Protein AF-A0A1G8H060-F1 (afdb_monomer)

Organism: NCBI:txid398199

Mean predicted aligned error: 7.85 Å

Radius of gyration: 17.17 Å; Cα contacts (8 Å, |Δi|>4): 131; chains: 1; bounding box: 45×26×54 Å

Structure (mmCIF, N/CA/C/O backbone):
data_AF-A0A1G8H060-F1
#
_entry.id   AF-A0A1G8H060-F1
#
loop_
_atom_site.group_PDB
_atom_site.id
_atom_site.type_symbol
_atom_site.label_atom_id
_atom_site.label_alt_id
_atom_site.label_comp_id
_atom_site.label_asym_id
_atom_site.label_entity_id
_atom_site.label_seq_id
_atom_site.pdbx_PDB_ins_code
_atom_site.Cartn_x
_atom_site.Cartn_y
_atom_site.Cartn_z
_atom_site.occupancy
_atom_site.B_iso_or_equiv
_atom_site.auth_seq_id
_atom_site.auth_comp_id
_atom_site.auth_asym_id
_atom_site.auth_atom_id
_atom_site.pdbx_PDB_model_num
ATOM 1 N N . MET A 1 1 ? -19.174 -5.851 35.101 1.00 57.19 1 MET A N 1
ATOM 2 C CA . MET A 1 1 ? -19.437 -4.789 34.099 1.00 57.19 1 MET A CA 1
ATOM 3 C C . MET A 1 1 ? -18.192 -3.930 33.836 1.00 57.19 1 MET A C 1
ATOM 5 O O . MET A 1 1 ? -17.841 -3.728 32.680 1.00 57.19 1 MET A O 1
ATOM 9 N N . GLU A 1 2 ? -17.466 -3.519 34.881 1.00 58.28 2 GLU A N 1
ATOM 10 C CA . GLU A 1 2 ? -16.215 -2.733 34.819 1.00 58.28 2 GLU A CA 1
ATOM 11 C C . GLU A 1 2 ? -15.056 -3.429 34.073 1.00 58.28 2 GLU A C 1
ATOM 13 O O . GLU A 1 2 ? -14.414 -2.827 33.215 1.00 58.28 2 GLU A O 1
ATOM 18 N N . SER A 1 3 ? -14.890 -4.742 34.272 1.00 68.25 3 SER A N 1
ATOM 19 C CA . SER A 1 3 ? -13.914 -5.572 33.541 1.00 68.25 3 SER A CA 1
ATOM 20 C C . SER A 1 3 ? -14.105 -5.560 32.011 1.00 68.25 3 SER A C 1
ATOM 22 O O . SER A 1 3 ? -13.121 -5.554 31.273 1.00 68.25 3 SER A O 1
ATOM 24 N N . SER A 1 4 ? -15.349 -5.497 31.514 1.00 69.38 4 SER A N 1
ATOM 25 C CA . SER A 1 4 ? -15.615 -5.494 30.063 1.00 69.38 4 SER A CA 1
ATOM 26 C C . SER A 1 4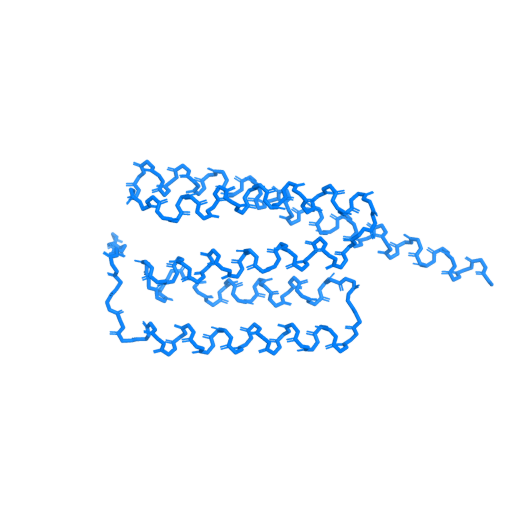 ? -15.232 -4.170 29.395 1.00 69.38 4 SER A C 1
ATOM 28 O O . SER A 1 4 ? -14.639 -4.181 28.321 1.00 69.38 4 SER A O 1
ATOM 30 N N . LYS A 1 5 ? -15.479 -3.039 30.074 1.00 68.75 5 LYS A N 1
ATOM 31 C CA . LYS A 1 5 ? -15.109 -1.701 29.592 1.00 68.75 5 LYS A CA 1
ATOM 32 C C . LYS A 1 5 ? -13.595 -1.508 29.582 1.00 68.75 5 LYS A C 1
ATOM 34 O O . LYS A 1 5 ? -13.056 -0.959 28.629 1.00 68.75 5 LYS A O 1
ATOM 39 N N . LEU A 1 6 ? -12.902 -2.003 30.610 1.00 69.88 6 LEU A N 1
ATOM 40 C CA . LEU A 1 6 ? -11.437 -1.990 30.662 1.00 69.88 6 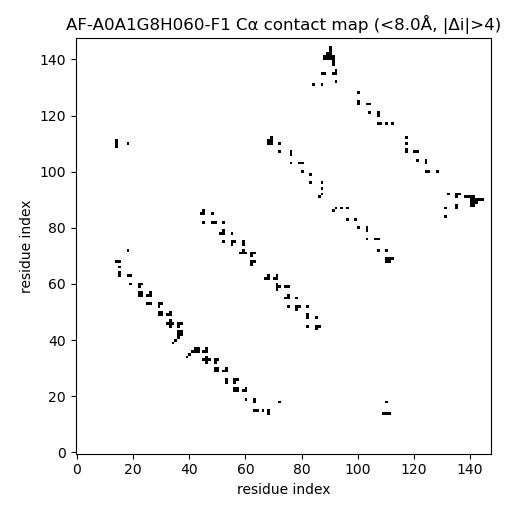LEU A CA 1
ATOM 41 C C . LEU A 1 6 ? -10.823 -2.807 29.519 1.00 69.88 6 LEU A C 1
ATOM 43 O O . LEU A 1 6 ? -9.886 -2.343 28.871 1.00 69.88 6 LEU A O 1
ATOM 47 N N . LYS A 1 7 ? -11.385 -3.986 29.226 1.00 69.19 7 LYS A N 1
ATOM 48 C CA . LYS A 1 7 ? -10.933 -4.839 28.119 1.00 69.19 7 LYS A CA 1
ATOM 49 C C . LYS A 1 7 ? -11.135 -4.166 26.757 1.00 69.19 7 LYS A C 1
ATOM 51 O O . LYS A 1 7 ? -10.222 -4.171 25.939 1.00 69.19 7 LYS A O 1
ATOM 56 N N . GLU A 1 8 ? -12.287 -3.533 26.539 1.00 69.56 8 GLU A N 1
ATOM 57 C CA . GLU A 1 8 ? -12.593 -2.820 25.292 1.00 69.56 8 GLU A CA 1
ATOM 58 C C . GLU A 1 8 ? -11.662 -1.616 25.056 1.00 69.56 8 GLU A C 1
ATOM 60 O O . GLU A 1 8 ? -11.128 -1.444 23.959 1.00 69.56 8 GLU A O 1
ATOM 65 N N . THR A 1 9 ? -11.409 -0.807 26.089 1.00 69.94 9 THR A N 1
ATOM 66 C CA . THR A 1 9 ? -10.483 0.337 26.014 1.00 69.94 9 THR A CA 1
ATOM 67 C C . THR A 1 9 ? -9.050 -0.110 25.726 1.00 69.94 9 THR A C 1
ATOM 69 O O . THR A 1 9 ? -8.362 0.498 24.903 1.00 69.94 9 THR A O 1
ATOM 72 N N . TYR A 1 10 ? -8.608 -1.201 26.358 1.00 71.00 10 TYR A N 1
ATOM 73 C CA . TYR A 1 10 ? -7.269 -1.752 26.154 1.00 71.00 10 TYR A CA 1
ATOM 74 C C . TYR A 1 10 ? -7.079 -2.288 24.729 1.00 71.00 10 TYR A C 1
ATOM 76 O O . TYR A 1 10 ? -6.053 -2.034 24.095 1.00 71.00 10 TYR A O 1
ATOM 84 N N . GLU A 1 11 ? -8.084 -2.978 24.181 1.00 69.69 11 GLU A N 1
ATOM 85 C CA . GLU A 1 11 ? -8.039 -3.439 22.793 1.00 69.69 11 GLU A CA 1
ATOM 86 C C . GLU A 1 11 ? -7.998 -2.269 21.804 1.00 69.69 11 GLU A C 1
ATOM 88 O O . GLU A 1 11 ? -7.148 -2.267 20.911 1.00 69.69 11 GLU A O 1
ATOM 93 N N . LYS A 1 12 ? -8.823 -1.229 21.995 1.00 69.25 12 LYS A N 1
ATOM 94 C CA . LYS A 1 12 ? -8.800 -0.021 21.146 1.00 69.25 12 LYS A CA 1
ATOM 95 C C . LYS A 1 12 ? -7.428 0.659 21.141 1.00 69.25 12 LYS A C 1
ATOM 97 O O . LYS A 1 12 ? -6.901 0.956 20.068 1.00 69.25 12 LYS A O 1
ATOM 102 N N . GLN A 1 13 ? -6.810 0.838 22.310 1.00 70.25 13 GLN A N 1
ATOM 103 C CA . GLN A 1 13 ? -5.462 1.410 22.414 1.00 70.25 13 GLN A CA 1
ATOM 104 C C . GLN A 1 13 ? -4.401 0.554 21.717 1.00 70.25 13 GLN A C 1
ATOM 106 O O . GLN A 1 13 ? -3.526 1.089 21.029 1.00 70.25 13 GLN A O 1
ATOM 111 N N . LYS A 1 14 ? -4.483 -0.773 2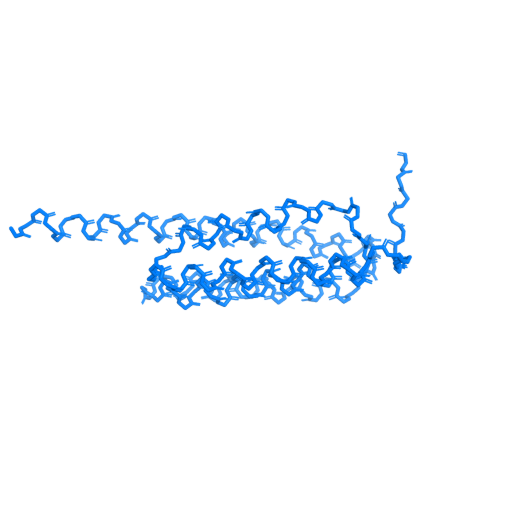1.854 1.00 73.88 14 LYS A N 1
ATOM 112 C CA . LYS A 1 14 ? -3.549 -1.697 21.205 1.00 73.88 14 LYS A CA 1
ATOM 113 C C . LYS A 1 14 ? -3.639 -1.603 19.681 1.00 73.88 14 LYS A C 1
ATOM 115 O O . LYS A 1 14 ? -2.606 -1.444 19.031 1.00 73.88 14 LYS A O 1
ATOM 120 N N . TYR A 1 15 ? -4.850 -1.624 19.119 1.00 70.06 15 TYR A N 1
ATOM 121 C CA . TYR A 1 15 ? -5.060 -1.469 17.675 1.00 70.06 15 TYR A CA 1
ATOM 122 C C . TYR A 1 15 ? -4.579 -0.110 17.168 1.00 70.06 15 TYR A C 1
ATOM 124 O O . TYR A 1 15 ? -3.898 -0.035 16.145 1.00 70.06 15 TYR A O 1
ATOM 132 N N . GLN A 1 16 ? -4.878 0.963 17.902 1.00 72.44 16 GLN A N 1
ATOM 133 C CA . GLN A 1 16 ? -4.436 2.307 17.547 1.00 72.44 16 GLN A CA 1
ATOM 134 C C . GLN A 1 16 ? -2.910 2.408 17.476 1.00 72.44 16 GLN A C 1
ATOM 136 O O . GLN A 1 16 ? -2.370 2.941 16.505 1.00 72.44 16 GLN A O 1
ATOM 141 N N . SER A 1 17 ? -2.217 1.897 18.496 1.00 74.19 17 SER A N 1
ATOM 142 C CA . SER A 1 17 ? -0.759 1.969 18.589 1.00 74.19 17 SER A CA 1
ATOM 143 C C . SER A 1 17 ? -0.086 1.126 17.503 1.00 74.19 17 SER A C 1
ATOM 145 O O . SER A 1 17 ? 0.761 1.629 16.767 1.00 74.19 17 SER A O 1
ATOM 147 N N . GLN A 1 18 ? 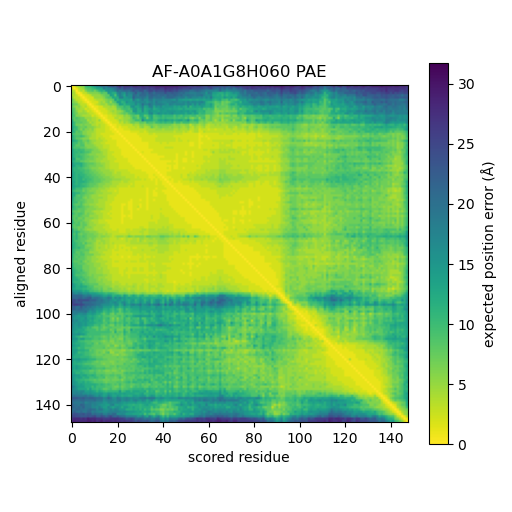-0.535 -0.120 17.312 1.00 78.50 18 GLN A N 1
ATOM 148 C CA . GLN A 1 18 ? 0.031 -1.023 16.307 1.00 78.50 18 GLN A CA 1
ATOM 149 C C . GLN A 1 18 ? -0.196 -0.530 14.872 1.00 78.50 18 GLN A C 1
ATOM 151 O O . GLN A 1 18 ? 0.743 -0.512 14.081 1.00 78.50 18 GLN A O 1
ATOM 156 N N . ALA A 1 19 ? -1.404 -0.067 14.535 1.00 79.69 19 ALA A N 1
ATOM 157 C CA . ALA A 1 19 ? -1.686 0.444 13.194 1.00 79.69 19 ALA A CA 1
ATOM 158 C C . ALA A 1 19 ? -0.901 1.731 12.890 1.00 79.69 19 ALA A C 1
ATOM 160 O O . ALA A 1 19 ? -0.344 1.874 11.804 1.00 79.69 19 ALA A O 1
ATOM 161 N N . ASN A 1 20 ? -0.778 2.644 13.863 1.00 83.25 20 ASN A N 1
ATOM 162 C CA . ASN A 1 20 ? 0.013 3.863 13.679 1.00 83.25 20 ASN A CA 1
ATOM 163 C C . ASN A 1 20 ? 1.500 3.572 13.462 1.00 83.25 20 ASN A C 1
ATOM 165 O O . ASN A 1 20 ? 2.119 4.272 12.666 1.00 83.25 20 ASN A O 1
ATOM 169 N N . LEU A 1 21 ? 2.067 2.556 14.124 1.00 84.69 21 LEU A N 1
ATOM 170 C CA . LEU A 1 21 ? 3.450 2.141 13.870 1.00 84.69 21 LEU A CA 1
ATOM 171 C C . LEU A 1 21 ? 3.647 1.740 12.409 1.00 84.69 21 LEU A C 1
ATOM 173 O O . LEU A 1 21 ? 4.616 2.174 11.791 1.00 84.69 21 LEU A O 1
ATOM 177 N N . VAL A 1 22 ? 2.706 0.983 11.836 1.00 84.69 22 VAL A N 1
ATOM 178 C CA . VAL A 1 22 ? 2.778 0.606 10.420 1.00 84.69 22 VAL A CA 1
ATOM 179 C C . VAL A 1 22 ? 2.680 1.839 9.524 1.00 84.69 22 VAL A C 1
ATOM 181 O O . VAL A 1 22 ? 3.526 2.014 8.655 1.00 84.69 22 VAL A O 1
ATOM 184 N N . TYR A 1 23 ? 1.723 2.738 9.770 1.00 88.44 23 TYR A N 1
ATOM 185 C CA . TYR A 1 23 ? 1.556 3.945 8.953 1.00 88.44 23 TYR A CA 1
ATOM 186 C C . TYR A 1 23 ? 2.781 4.866 9.004 1.00 88.44 23 TYR A C 1
ATOM 188 O O . TYR A 1 23 ? 3.208 5.388 7.978 1.00 88.44 23 TYR A O 1
ATOM 196 N N . VAL A 1 24 ? 3.372 5.055 10.187 1.00 88.00 24 VAL A N 1
ATOM 197 C CA . VAL A 1 24 ? 4.591 5.858 10.358 1.00 88.00 24 VAL A CA 1
ATOM 198 C C . VAL A 1 24 ? 5.782 5.187 9.676 1.00 88.00 24 VAL A C 1
ATOM 200 O O . VAL A 1 24 ? 6.527 5.860 8.967 1.00 88.00 24 VAL A O 1
ATOM 203 N N . ASN A 1 25 ? 5.939 3.870 9.825 1.00 84.44 25 ASN A N 1
ATOM 204 C CA . ASN A 1 25 ? 7.003 3.129 9.153 1.00 84.44 25 ASN A CA 1
ATOM 205 C C . ASN A 1 25 ? 6.879 3.228 7.624 1.00 84.44 25 ASN A C 1
ATOM 207 O O . ASN A 1 25 ? 7.869 3.459 6.933 1.00 84.44 25 ASN A O 1
ATOM 211 N N . THR A 1 26 ? 5.656 3.150 7.092 1.00 87.88 26 THR A N 1
ATOM 212 C CA . THR A 1 26 ? 5.384 3.372 5.666 1.00 87.88 26 THR A CA 1
ATOM 213 C C . THR A 1 26 ? 5.728 4.788 5.225 1.00 87.88 26 THR A C 1
ATOM 215 O O . THR A 1 26 ? 6.217 4.953 4.113 1.00 87.88 26 THR A O 1
ATOM 218 N N . ILE A 1 27 ? 5.552 5.804 6.078 1.00 89.94 27 ILE A N 1
ATOM 219 C CA . ILE A 1 27 ? 5.983 7.168 5.747 1.00 89.94 27 ILE A CA 1
ATOM 220 C C . ILE A 1 27 ? 7.506 7.250 5.610 1.00 89.94 27 ILE A C 1
ATOM 222 O O . ILE A 1 27 ? 8.011 7.790 4.628 1.00 89.94 27 ILE A O 1
ATOM 226 N N . ILE A 1 28 ? 8.237 6.694 6.577 1.00 89.00 28 ILE A N 1
ATOM 227 C CA . ILE A 1 28 ? 9.704 6.744 6.605 1.00 89.00 28 ILE A CA 1
ATOM 228 C C . ILE A 1 28 ? 10.288 5.972 5.417 1.00 89.00 28 ILE A C 1
ATOM 230 O O . ILE A 1 28 ? 11.048 6.528 4.626 1.00 89.00 28 ILE A O 1
ATOM 234 N N . ILE A 1 29 ? 9.896 4.706 5.259 1.00 87.50 29 ILE A N 1
ATOM 235 C CA . ILE A 1 29 ? 10.389 3.848 4.176 1.00 87.50 29 ILE A CA 1
ATOM 236 C C . ILE A 1 29 ? 9.914 4.378 2.822 1.00 87.50 29 ILE A C 1
ATOM 238 O O . ILE A 1 29 ? 10.699 4.454 1.881 1.00 87.50 29 ILE A O 1
ATOM 242 N N . GLY A 1 30 ? 8.651 4.792 2.719 1.00 87.06 30 GLY A N 1
ATOM 243 C CA . GLY A 1 30 ? 8.085 5.330 1.488 1.00 87.06 30 GLY A CA 1
ATOM 244 C C . GLY A 1 30 ? 8.813 6.586 1.012 1.00 87.06 30 GLY A C 1
ATOM 245 O O . GLY A 1 30 ? 9.051 6.714 -0.180 1.00 87.06 30 GLY A O 1
ATOM 246 N N . ALA A 1 31 ? 9.243 7.478 1.910 1.00 90.56 31 ALA A N 1
ATOM 247 C CA . ALA A 1 31 ? 10.021 8.660 1.533 1.00 90.56 31 ALA A CA 1
ATOM 248 C C . ALA A 1 31 ? 11.387 8.284 0.933 1.00 90.56 31 ALA A C 1
ATOM 250 O O . ALA A 1 31 ? 11.791 8.848 -0.085 1.00 90.56 31 ALA A O 1
ATOM 251 N N . ILE A 1 32 ? 12.063 7.287 1.515 1.00 90.00 32 ILE A N 1
ATOM 252 C CA . ILE A 1 32 ? 13.317 6.737 0.975 1.00 90.00 32 ILE A CA 1
ATOM 253 C C . ILE A 1 32 ? 13.068 6.117 -0.407 1.00 90.00 32 ILE A C 1
ATOM 255 O O . ILE A 1 32 ? 13.807 6.379 -1.354 1.00 90.00 32 ILE A O 1
ATOM 259 N N . LEU A 1 33 ? 11.994 5.339 -0.551 1.00 88.06 33 LEU A N 1
ATOM 260 C CA . LEU A 1 33 ? 11.626 4.713 -1.819 1.00 88.06 33 LEU A CA 1
ATOM 261 C C . LEU A 1 33 ? 11.249 5.735 -2.895 1.00 88.06 33 LEU A C 1
ATOM 263 O O . LEU A 1 33 ? 11.649 5.563 -4.040 1.00 88.06 33 LEU A O 1
ATOM 267 N N . VAL A 1 34 ? 10.544 6.820 -2.556 1.00 91.69 34 VAL A N 1
ATOM 268 C CA . VAL A 1 34 ? 10.269 7.920 -3.498 1.00 91.69 34 VAL A CA 1
ATOM 269 C C . VAL A 1 34 ? 11.577 8.488 -4.032 1.00 91.69 34 VAL A C 1
ATOM 271 O O . VAL A 1 34 ? 11.702 8.660 -5.242 1.00 91.69 34 VAL A O 1
ATOM 274 N N . PHE A 1 35 ? 12.562 8.730 -3.162 1.00 91.50 35 PHE A N 1
ATOM 275 C CA . PHE A 1 35 ? 13.868 9.215 -3.597 1.00 91.50 35 PHE A CA 1
ATOM 276 C C . PHE A 1 35 ? 14.533 8.236 -4.576 1.00 91.50 35 PHE A C 1
ATOM 278 O O . PHE A 1 35 ? 14.958 8.639 -5.658 1.00 91.50 35 PHE A O 1
ATOM 285 N N . ILE A 1 36 ? 14.556 6.942 -4.245 1.00 87.81 36 ILE A N 1
ATOM 286 C CA . ILE A 1 36 ? 15.146 5.908 -5.107 1.00 87.81 36 ILE A CA 1
ATOM 287 C C . ILE A 1 36 ? 14.418 5.830 -6.456 1.00 87.81 36 ILE A C 1
ATOM 289 O O . ILE A 1 36 ? 15.055 5.906 -7.507 1.00 87.81 36 ILE A O 1
ATOM 293 N N . TYR A 1 37 ? 13.089 5.726 -6.456 1.00 89.38 37 TYR A N 1
ATOM 294 C CA . TYR A 1 37 ? 12.310 5.578 -7.685 1.00 89.38 37 TYR A CA 1
ATOM 295 C C . TYR A 1 37 ? 12.370 6.819 -8.573 1.00 89.38 37 TYR A C 1
ATOM 297 O O . TYR A 1 37 ? 12.433 6.691 -9.793 1.00 89.38 37 TYR A O 1
ATOM 305 N N . PHE A 1 38 ? 12.383 8.013 -7.980 1.00 92.31 38 PHE A N 1
ATOM 306 C CA . PHE A 1 38 ? 12.388 9.261 -8.733 1.00 92.31 38 PHE A CA 1
ATOM 307 C C . PHE A 1 38 ? 13.778 9.615 -9.275 1.00 92.31 38 PHE A C 1
ATOM 309 O O . PHE A 1 38 ? 13.903 9.968 -10.447 1.00 92.31 38 PHE A O 1
ATOM 316 N N . PHE A 1 39 ? 14.823 9.522 -8.444 1.00 90.88 39 PHE A N 1
ATOM 317 C CA . PHE A 1 39 ? 16.160 10.014 -8.798 1.00 90.88 39 PHE A CA 1
ATOM 318 C C . PHE A 1 39 ? 17.097 8.935 -9.343 1.00 90.88 39 PHE A C 1
ATOM 320 O O . PHE A 1 39 ? 17.905 9.240 -10.218 1.00 90.88 39 PHE A O 1
ATOM 327 N N . ILE A 1 40 ? 17.000 7.694 -8.856 1.00 88.25 40 ILE A N 1
ATOM 328 C CA . ILE A 1 40 ? 17.911 6.610 -9.255 1.00 88.25 40 ILE A CA 1
ATOM 329 C C . ILE A 1 40 ? 17.305 5.813 -10.412 1.00 88.25 40 ILE A C 1
ATOM 331 O O . ILE A 1 40 ? 17.901 5.731 -11.482 1.00 88.25 40 ILE A O 1
ATOM 335 N N . LEU A 1 41 ? 16.103 5.265 -10.216 1.00 85.25 41 LEU A N 1
ATOM 336 C CA . LEU A 1 41 ? 15.473 4.355 -11.183 1.00 85.25 41 LEU A CA 1
ATOM 337 C C . LEU A 1 41 ? 14.667 5.073 -12.275 1.00 85.25 41 LEU A C 1
ATOM 339 O O . LEU A 1 41 ? 14.317 4.460 -13.278 1.00 85.25 41 LEU A O 1
ATOM 343 N N . LYS A 1 4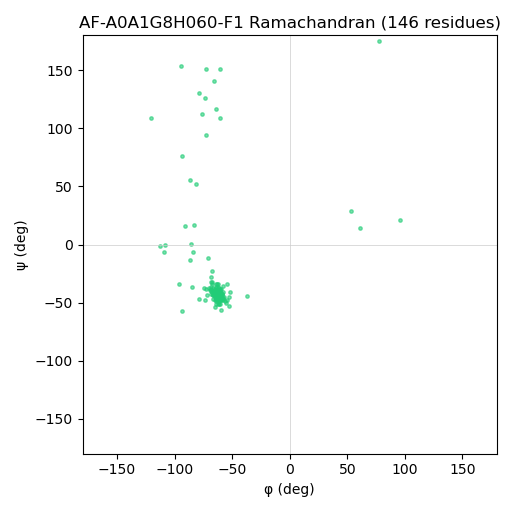2 ? 14.386 6.373 -12.099 1.00 88.38 42 LYS A N 1
ATOM 344 C CA . LYS A 1 42 ? 13.601 7.212 -13.028 1.00 88.38 42 LYS A CA 1
ATOM 345 C C . LYS A 1 42 ? 12.221 6.625 -13.374 1.00 88.38 42 LYS A C 1
ATOM 347 O O . LYS A 1 42 ? 11.664 6.899 -14.434 1.00 88.38 42 LYS A O 1
ATOM 352 N N . THR A 1 43 ? 11.638 5.849 -12.461 1.00 87.00 43 THR A N 1
ATOM 353 C CA . THR A 1 43 ? 10.313 5.232 -12.612 1.00 87.00 43 THR A CA 1
ATOM 354 C C . THR A 1 43 ? 9.255 6.139 -11.984 1.00 87.00 43 THR A C 1
ATOM 356 O O . THR A 1 43 ? 8.783 5.925 -10.864 1.00 87.00 43 THR A O 1
ATOM 359 N N . TYR A 1 44 ? 8.911 7.216 -12.695 1.00 90.31 44 TYR A N 1
ATOM 360 C CA . TYR A 1 44 ? 8.063 8.290 -12.165 1.00 90.31 44 TYR A CA 1
ATOM 361 C C . TYR A 1 44 ? 6.652 7.824 -11.778 1.00 90.31 44 TYR A C 1
ATOM 363 O O . TYR A 1 44 ? 6.111 8.308 -10.784 1.00 90.31 44 TYR A O 1
ATOM 371 N N . SER A 1 45 ? 6.082 6.853 -12.502 1.00 88.94 45 SER A N 1
ATOM 372 C CA . SER A 1 45 ? 4.791 6.220 -12.184 1.00 88.94 45 SER A CA 1
ATOM 373 C C . SER A 1 45 ? 4.777 5.670 -10.751 1.00 88.94 45 SER A C 1
ATOM 375 O O . SER A 1 45 ? 3.882 5.968 -9.956 1.00 88.94 45 SER A O 1
ATOM 377 N N . ILE A 1 46 ? 5.829 4.940 -10.381 1.00 89.50 46 ILE A N 1
ATOM 378 C CA . ILE A 1 46 ? 5.984 4.325 -9.060 1.00 89.50 46 ILE A CA 1
ATOM 379 C C . ILE A 1 46 ? 6.335 5.352 -7.992 1.00 89.50 46 ILE A C 1
ATOM 381 O O . ILE A 1 46 ? 5.836 5.258 -6.867 1.00 89.50 46 ILE A O 1
ATOM 385 N N . ALA A 1 47 ? 7.156 6.349 -8.320 1.00 91.38 47 ALA A N 1
ATOM 386 C CA . ALA A 1 47 ? 7.445 7.439 -7.397 1.00 91.38 47 ALA A CA 1
ATOM 387 C C . ALA A 1 47 ? 6.157 8.185 -7.004 1.00 91.38 47 ALA A C 1
ATOM 389 O O . ALA A 1 47 ? 5.904 8.389 -5.817 1.00 91.38 47 ALA A O 1
ATOM 390 N N . VAL A 1 48 ? 5.292 8.505 -7.974 1.00 93.94 48 VAL A N 1
ATOM 391 C CA . VAL A 1 48 ? 3.986 9.138 -7.724 1.00 93.94 48 VAL A CA 1
ATOM 392 C C . VAL A 1 48 ? 3.080 8.233 -6.888 1.00 93.94 48 VAL A C 1
ATOM 394 O O . VAL A 1 48 ? 2.493 8.700 -5.912 1.00 93.94 48 VAL A O 1
ATOM 397 N N . ALA A 1 49 ? 3.010 6.935 -7.193 1.00 90.94 49 ALA A N 1
ATOM 398 C CA . ALA A 1 49 ? 2.233 5.983 -6.396 1.00 90.94 49 ALA A CA 1
ATOM 399 C C . ALA A 1 49 ? 2.706 5.913 -4.932 1.00 90.94 49 ALA A C 1
ATOM 401 O O . ALA A 1 49 ? 1.889 5.838 -4.011 1.00 90.94 49 ALA A O 1
ATOM 402 N N . ASN A 1 50 ? 4.018 5.996 -4.691 1.00 90.62 50 ASN A N 1
ATOM 403 C CA . ASN A 1 50 ? 4.559 6.065 -3.335 1.00 90.62 50 ASN A CA 1
ATOM 404 C C . ASN A 1 50 ? 4.251 7.412 -2.660 1.00 90.62 50 ASN A C 1
ATOM 406 O O . ASN A 1 50 ? 3.899 7.412 -1.487 1.00 90.62 50 ASN A O 1
ATOM 410 N N . ILE A 1 51 ? 4.278 8.544 -3.372 1.00 94.56 51 ILE A N 1
ATOM 411 C CA . ILE A 1 51 ? 3.842 9.845 -2.822 1.00 94.56 51 ILE A CA 1
ATOM 412 C C . ILE A 1 51 ? 2.371 9.790 -2.385 1.00 94.56 51 ILE A C 1
ATOM 414 O O . ILE A 1 51 ? 2.030 10.238 -1.287 1.00 94.56 51 ILE A O 1
ATOM 418 N N . VAL A 1 52 ? 1.497 9.197 -3.204 1.00 95.25 52 VAL A N 1
ATOM 419 C CA . VAL A 1 52 ? 0.088 8.976 -2.839 1.00 95.25 52 VAL A CA 1
ATOM 420 C C . VAL A 1 52 ? -0.010 8.089 -1.597 1.00 95.25 52 VAL A C 1
ATOM 422 O O . VAL A 1 52 ? -0.757 8.413 -0.673 1.00 95.25 52 VAL A O 1
ATOM 425 N N . LEU A 1 53 ? 0.788 7.020 -1.517 1.00 92.69 53 LEU A N 1
ATOM 426 C CA . LEU A 1 53 ? 0.842 6.155 -0.339 1.00 92.69 53 LEU A CA 1
ATOM 427 C C . LEU A 1 53 ? 1.288 6.909 0.926 1.00 92.69 53 LEU A C 1
ATOM 429 O O . LEU A 1 53 ? 0.716 6.686 1.993 1.00 92.69 53 LEU A O 1
ATOM 433 N N . LEU A 1 54 ? 2.246 7.836 0.830 1.00 93.62 54 LEU A N 1
ATOM 434 C CA . LEU A 1 54 ? 2.651 8.700 1.947 1.00 93.62 54 LEU A CA 1
ATOM 435 C C . LEU A 1 54 ? 1.489 9.579 2.428 1.00 93.62 54 LEU A C 1
ATOM 437 O O . LEU A 1 54 ? 1.199 9.629 3.627 1.00 93.62 54 LEU A O 1
ATOM 441 N N . ALA A 1 55 ? 0.785 10.228 1.497 1.00 95.88 55 ALA A N 1
ATOM 442 C CA . ALA A 1 55 ? -0.375 11.059 1.811 1.00 95.88 55 ALA A CA 1
ATOM 443 C C . ALA A 1 55 ? -1.494 10.237 2.471 1.00 95.88 55 ALA A C 1
ATOM 445 O O . ALA A 1 55 ? -2.041 10.634 3.503 1.00 95.88 55 ALA A O 1
ATOM 446 N N . VAL A 1 56 ? -1.787 9.052 1.932 1.00 95.38 56 VAL A N 1
ATOM 447 C CA . VAL A 1 56 ? -2.768 8.125 2.504 1.00 95.38 56 VAL A CA 1
ATOM 448 C C . VAL A 1 56 ? -2.340 7.631 3.880 1.00 95.38 56 VAL A C 1
ATOM 450 O O . VAL A 1 56 ? -3.180 7.553 4.774 1.00 95.38 56 VAL A O 1
ATOM 453 N N . SER A 1 57 ? -1.060 7.340 4.100 1.00 92.50 57 SER A N 1
ATOM 454 C CA . SER A 1 57 ? -0.545 6.927 5.413 1.00 92.50 57 SER A CA 1
ATOM 455 C C . SER A 1 57 ? -0.780 8.021 6.456 1.00 92.50 57 SER A C 1
ATOM 457 O O . SER A 1 57 ? -1.267 7.753 7.556 1.00 92.50 57 SER A O 1
ATOM 459 N N . TYR A 1 58 ? -0.541 9.281 6.087 1.00 93.81 58 TYR A N 1
ATOM 460 C CA . TYR A 1 58 ? -0.825 10.428 6.945 1.00 93.81 58 TYR A CA 1
ATOM 461 C C . TYR A 1 58 ? -2.326 10.599 7.237 1.00 93.81 58 TYR A C 1
ATOM 463 O O . TYR A 1 58 ? -2.723 10.805 8.390 1.00 93.81 58 TYR A O 1
ATOM 471 N N . ILE A 1 59 ? -3.181 10.464 6.217 1.00 93.94 59 ILE A N 1
ATOM 472 C CA . ILE A 1 59 ? -4.645 10.470 6.381 1.00 93.94 59 ILE A CA 1
ATOM 473 C C . ILE A 1 59 ? -5.080 9.324 7.300 1.00 93.94 59 ILE A C 1
ATOM 475 O O . ILE A 1 59 ? -5.890 9.533 8.202 1.00 93.94 59 ILE A O 1
ATOM 479 N N . SER A 1 60 ? -4.493 8.142 7.133 1.00 92.00 60 SER A N 1
ATOM 480 C CA . SER A 1 60 ? -4.793 6.952 7.926 1.00 92.00 60 SER A CA 1
ATOM 481 C C . SER A 1 60 ? -4.461 7.182 9.394 1.00 92.00 60 SER A C 1
ATOM 483 O O . SER A 1 60 ? -5.309 6.887 10.231 1.00 92.00 60 SER A O 1
ATOM 485 N N . ILE A 1 61 ? -3.331 7.822 9.722 1.00 90.44 61 ILE A N 1
ATOM 486 C CA . ILE A 1 61 ? -3.006 8.252 11.096 1.00 90.44 61 ILE A CA 1
ATOM 487 C C . ILE A 1 61 ? -4.075 9.207 11.644 1.00 90.44 61 ILE A C 1
ATOM 489 O O . ILE A 1 61 ? -4.528 9.043 12.779 1.00 90.44 61 ILE A O 1
ATOM 493 N N . ARG A 1 62 ? -4.509 10.204 10.860 1.00 92.12 62 ARG A N 1
ATOM 494 C CA . ARG A 1 62 ? -5.552 11.151 11.295 1.00 92.12 62 ARG A CA 1
ATOM 495 C C . ARG A 1 62 ? -6.896 10.463 11.547 1.00 92.12 62 ARG A C 1
ATOM 497 O O . ARG A 1 62 ? -7.533 10.761 12.552 1.00 92.12 62 ARG A O 1
ATOM 504 N N . LEU A 1 63 ? -7.313 9.544 10.677 1.00 89.62 63 LEU A N 1
ATOM 505 C CA . LEU A 1 63 ? -8.536 8.751 10.851 1.00 89.62 63 LEU A CA 1
ATOM 506 C C . LEU A 1 63 ? -8.427 7.818 12.063 1.00 89.62 63 LEU A C 1
ATOM 508 O O . LEU A 1 63 ? -9.370 7.700 12.841 1.00 89.62 63 LEU A O 1
ATOM 512 N N . ASN A 1 64 ? -7.250 7.228 12.277 1.00 87.19 64 ASN A N 1
ATOM 513 C CA . ASN A 1 64 ? -6.977 6.345 13.407 1.00 87.19 64 ASN A CA 1
ATOM 514 C C . ASN A 1 64 ? -7.067 7.086 14.752 1.00 87.19 64 ASN A C 1
ATOM 516 O O . ASN A 1 64 ? -7.582 6.552 15.728 1.00 87.19 64 ASN A O 1
ATOM 520 N N . ARG A 1 65 ? -6.618 8.350 14.796 1.00 86.19 65 ARG A N 1
ATOM 521 C CA . ARG A 1 65 ? -6.776 9.243 15.961 1.00 86.19 65 ARG A CA 1
ATOM 522 C C . ARG A 1 65 ? -8.230 9.645 16.229 1.00 86.19 65 ARG A C 1
ATOM 524 O O . ARG A 1 65 ? -8.536 10.014 17.353 1.00 86.19 65 ARG A O 1
ATOM 531 N N . LYS A 1 66 ? -9.106 9.582 15.221 1.00 87.44 66 LYS A N 1
ATOM 532 C CA . LYS A 1 66 ? -10.558 9.812 15.342 1.00 87.44 66 LYS A CA 1
ATOM 533 C C . LYS A 1 66 ? -11.341 8.522 15.623 1.00 87.44 66 LYS A C 1
ATOM 535 O O . LYS A 1 66 ? -12.542 8.484 15.385 1.00 87.44 66 LYS A O 1
ATOM 540 N N . GLU A 1 67 ? -10.657 7.457 16.044 1.00 84.88 67 GLU A N 1
ATO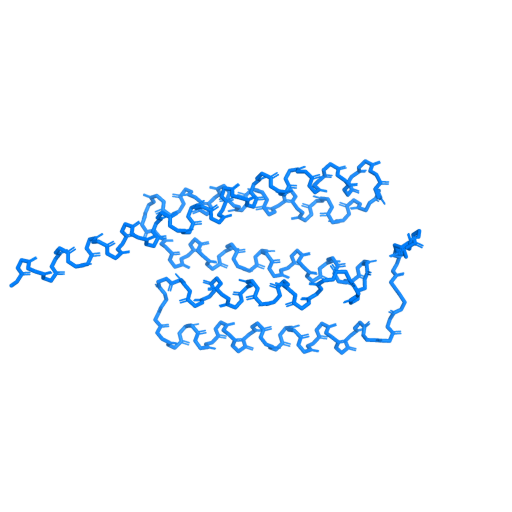M 541 C CA . GLU A 1 67 ? -11.237 6.133 16.316 1.00 84.88 67 GLU A CA 1
ATOM 542 C C . GLU A 1 67 ? -11.896 5.456 15.095 1.00 84.88 67 GLU A C 1
ATOM 544 O O . GLU A 1 67 ? -12.590 4.447 15.214 1.00 84.88 67 GLU A O 1
ATOM 549 N N . GLN A 1 68 ? -11.636 5.952 13.880 1.00 84.44 68 GLN A N 1
ATOM 550 C CA . GLN A 1 68 ? -12.137 5.367 12.634 1.00 84.44 68 GLN A CA 1
ATOM 551 C C . GLN A 1 68 ? -11.191 4.264 12.129 1.00 84.44 68 GLN A C 1
ATOM 553 O O . GLN A 1 68 ? -10.711 4.300 10.995 1.00 84.44 68 GLN A O 1
ATOM 558 N N . TYR A 1 69 ? -10.917 3.274 12.987 1.00 83.94 69 TYR A N 1
ATOM 559 C CA . TYR A 1 69 ? -9.916 2.217 12.776 1.00 83.94 69 TYR A CA 1
ATOM 560 C C . TYR A 1 69 ? -10.133 1.433 11.478 1.00 83.94 69 TYR A C 1
ATOM 562 O O . TYR A 1 69 ? -9.207 1.254 10.692 1.00 83.94 69 TYR A O 1
ATOM 570 N N . ALA A 1 70 ? -11.370 0.985 11.241 1.00 81.00 70 ALA A N 1
ATOM 571 C CA . ALA A 1 70 ? -11.699 0.135 10.102 1.00 81.00 70 ALA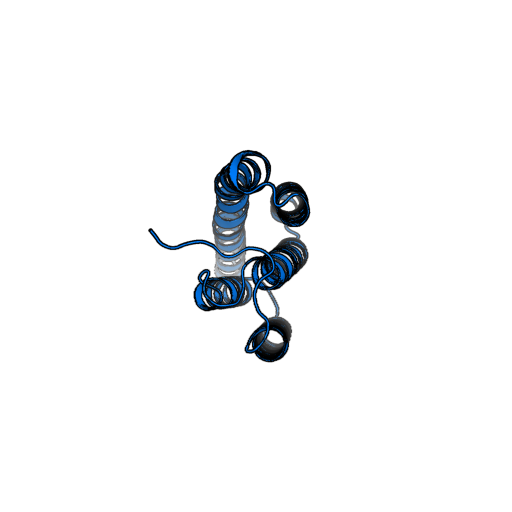 A CA 1
ATOM 572 C C . ALA A 1 70 ? -11.582 0.871 8.759 1.00 81.00 70 ALA A C 1
ATOM 574 O O . ALA A 1 70 ? -11.121 0.287 7.783 1.00 81.00 70 ALA A O 1
ATOM 575 N N . LEU A 1 71 ? -11.978 2.146 8.719 1.00 84.81 71 LEU A N 1
ATOM 576 C CA . LEU A 1 71 ? -11.868 2.985 7.526 1.00 84.81 71 LEU A CA 1
ATOM 577 C C . LEU A 1 71 ? -10.408 3.361 7.253 1.00 84.81 71 LEU A C 1
ATOM 579 O O . LEU A 1 71 ? -9.955 3.271 6.116 1.00 84.81 71 LEU A O 1
ATOM 583 N N . SER A 1 72 ? -9.675 3.734 8.308 1.00 87.62 72 SER A N 1
ATOM 584 C CA . SER A 1 72 ? -8.236 4.008 8.257 1.00 87.62 72 SER A CA 1
ATOM 585 C C . SER A 1 72 ? -7.481 2.838 7.625 1.00 87.62 72 SER A C 1
ATOM 587 O O . SER A 1 72 ? -6.778 3.019 6.631 1.00 87.62 72 SER A O 1
ATOM 589 N N . SER A 1 73 ? -7.697 1.623 8.134 1.00 85.31 73 SER A N 1
ATOM 590 C CA . SER A 1 73 ? -7.021 0.442 7.608 1.00 85.31 73 SER A CA 1
ATOM 591 C C . SER A 1 73 ? -7.476 0.068 6.200 1.00 85.31 73 SER A C 1
ATOM 593 O O . SER A 1 73 ? -6.642 -0.334 5.399 1.00 85.31 73 SER A O 1
ATOM 595 N N . LEU A 1 74 ? -8.758 0.236 5.857 1.00 86.38 74 LEU A N 1
ATOM 596 C CA . LEU A 1 74 ? -9.264 -0.047 4.510 1.00 86.38 74 LEU A CA 1
ATOM 597 C C . LEU A 1 74 ? -8.583 0.818 3.448 1.00 86.38 74 LEU A C 1
ATOM 599 O O . LEU A 1 74 ? -8.085 0.290 2.453 1.00 86.38 74 LEU A O 1
ATOM 603 N N . ILE A 1 75 ? -8.545 2.135 3.663 1.00 89.81 75 ILE A N 1
ATOM 604 C CA . ILE A 1 75 ? -7.938 3.080 2.716 1.00 89.81 75 ILE A CA 1
ATOM 605 C C . ILE A 1 75 ? -6.437 2.797 2.594 1.00 89.81 75 ILE A C 1
ATOM 607 O O . ILE A 1 75 ? -5.904 2.741 1.481 1.00 89.81 75 ILE A O 1
ATOM 611 N N . PHE A 1 76 ? -5.768 2.560 3.724 1.00 89.81 76 PHE A N 1
ATOM 612 C CA . PHE A 1 76 ? -4.352 2.217 3.751 1.00 89.81 76 PHE A CA 1
ATOM 613 C C . PHE A 1 76 ? -4.053 0.929 2.974 1.00 89.81 76 PHE A C 1
ATOM 615 O O . PHE A 1 76 ? -3.278 0.957 2.023 1.00 89.81 76 PHE A O 1
ATOM 622 N N . ILE A 1 77 ? -4.709 -0.182 3.323 1.00 87.38 77 ILE A N 1
ATOM 623 C CA . ILE A 1 77 ? -4.503 -1.504 2.710 1.00 87.38 77 ILE A CA 1
ATOM 624 C C . ILE A 1 77 ? -4.780 -1.458 1.206 1.00 87.38 77 ILE A C 1
ATOM 626 O O . ILE A 1 77 ? -4.003 -2.003 0.427 1.00 87.38 77 ILE A O 1
ATOM 630 N N . THR A 1 78 ? -5.845 -0.769 0.787 1.00 85.94 78 THR A N 1
ATOM 631 C CA . THR A 1 78 ? -6.195 -0.633 -0.636 1.00 85.94 78 THR A CA 1
ATOM 632 C C . THR A 1 78 ? -5.110 0.118 -1.404 1.00 85.94 78 THR A C 1
ATOM 634 O O . THR A 1 78 ? -4.703 -0.310 -2.482 1.00 85.94 78 THR A O 1
ATOM 637 N N . THR A 1 79 ? -4.593 1.206 -0.832 1.00 89.12 79 THR A N 1
ATOM 638 C CA . THR A 1 79 ? -3.536 2.005 -1.467 1.00 89.12 79 THR A CA 1
ATOM 639 C C . THR A 1 79 ? -2.223 1.232 -1.525 1.00 89.12 79 THR A C 1
ATOM 641 O O . THR A 1 79 ? -1.572 1.211 -2.562 1.00 89.12 79 THR A O 1
ATOM 644 N N . VAL A 1 80 ? -1.862 0.536 -0.444 1.00 86.75 80 VAL A N 1
ATOM 645 C CA . VAL A 1 80 ? -0.692 -0.352 -0.397 1.00 86.75 80 VAL A CA 1
ATOM 646 C C . VAL A 1 80 ? -0.805 -1.432 -1.479 1.00 86.75 80 VAL A C 1
ATOM 648 O O . VAL A 1 80 ? 0.134 -1.616 -2.250 1.00 86.75 80 VAL A O 1
ATOM 651 N N . ALA A 1 81 ? -1.960 -2.092 -1.602 1.00 83.50 81 ALA A N 1
ATOM 652 C CA . ALA A 1 81 ? -2.202 -3.108 -2.627 1.00 83.50 81 ALA A CA 1
ATOM 653 C C . ALA A 1 81 ? -2.079 -2.552 -4.055 1.00 83.50 81 ALA A C 1
ATOM 655 O O . ALA A 1 81 ? -1.443 -3.179 -4.901 1.00 83.50 81 ALA A O 1
ATOM 656 N N . PHE A 1 82 ? -2.630 -1.365 -4.315 1.00 85.19 82 PHE A N 1
ATOM 657 C CA . PHE A 1 82 ? -2.509 -0.703 -5.613 1.00 85.19 82 PHE A CA 1
ATOM 658 C C . PHE A 1 82 ? -1.058 -0.323 -5.942 1.00 85.19 82 PHE A C 1
ATOM 660 O O . PHE A 1 82 ? -0.575 -0.601 -7.039 1.00 85.19 82 PHE A O 1
ATOM 667 N N . THR A 1 83 ? -0.325 0.250 -4.985 1.00 86.38 83 THR A N 1
ATOM 668 C CA . THR A 1 83 ? 1.087 0.604 -5.175 1.00 86.38 83 THR A CA 1
ATOM 669 C C . THR A 1 83 ? 1.945 -0.631 -5.458 1.00 86.38 83 THR A C 1
ATOM 671 O O . THR A 1 83 ? 2.832 -0.564 -6.307 1.00 86.38 83 THR A O 1
ATOM 674 N N . ALA A 1 84 ? 1.667 -1.7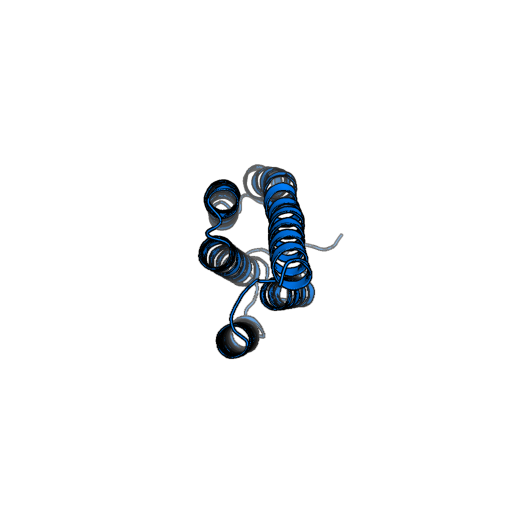73 -4.821 1.00 80.81 84 ALA A N 1
ATOM 675 C CA . ALA A 1 84 ? 2.340 -3.021 -5.178 1.00 80.81 84 ALA A CA 1
ATOM 676 C C . ALA A 1 84 ? 1.982 -3.526 -6.563 1.00 80.81 84 ALA A C 1
ATOM 678 O O . ALA A 1 84 ? 2.879 -3.956 -7.278 1.00 80.81 84 ALA A O 1
ATOM 679 N N . PHE A 1 85 ? 0.707 -3.476 -6.947 1.00 82.38 85 PHE A N 1
ATOM 680 C CA . PHE A 1 85 ? 0.296 -3.856 -8.295 1.00 82.38 85 PHE A CA 1
ATOM 681 C C . PHE A 1 85 ? 1.112 -3.104 -9.358 1.00 82.38 85 PHE A C 1
ATOM 683 O O . PHE A 1 85 ? 1.649 -3.726 -10.272 1.00 82.38 85 PHE A O 1
ATOM 690 N N . LEU A 1 86 ? 1.304 -1.792 -9.182 1.00 83.94 86 LEU A N 1
ATOM 691 C CA . LEU A 1 86 ? 2.147 -0.987 -10.072 1.00 83.94 86 LEU A CA 1
ATOM 692 C C . LEU A 1 86 ? 3.625 -1.401 -10.040 1.00 83.94 86 LEU A C 1
ATOM 694 O O . LEU A 1 86 ? 4.257 -1.490 -11.088 1.00 83.94 86 LEU A O 1
ATOM 698 N N . GLN A 1 87 ? 4.178 -1.689 -8.859 1.00 80.88 87 GLN A N 1
ATOM 699 C CA . GLN A 1 87 ? 5.563 -2.164 -8.733 1.00 80.88 87 GLN A CA 1
ATOM 700 C C . GLN A 1 87 ? 5.789 -3.507 -9.429 1.00 80.88 87 GLN A C 1
ATOM 702 O O . GLN A 1 87 ? 6.820 -3.703 -10.064 1.00 80.88 87 GLN A O 1
ATOM 707 N N . ILE A 1 88 ? 4.818 -4.415 -9.345 1.00 78.62 88 ILE A N 1
ATOM 708 C CA . ILE A 1 88 ? 4.867 -5.716 -10.019 1.00 78.62 88 ILE A CA 1
ATOM 709 C C . ILE A 1 88 ? 4.819 -5.535 -11.530 1.00 78.62 88 ILE A C 1
ATOM 711 O O . ILE A 1 88 ? 5.572 -6.191 -12.239 1.00 78.62 88 ILE A O 1
ATOM 715 N N . HIS A 1 89 ? 3.950 -4.648 -12.007 1.00 81.12 89 HIS A N 1
ATOM 716 C CA . HIS A 1 89 ? 3.834 -4.361 -13.428 1.00 81.12 89 HIS A CA 1
ATOM 717 C C . HIS A 1 89 ? 5.143 -3.800 -14.012 1.00 81.12 89 HIS A C 1
ATOM 719 O O . HIS A 1 89 ? 5.545 -4.208 -15.093 1.00 81.12 89 HIS A O 1
ATOM 725 N N . GLU A 1 90 ? 5.829 -2.892 -13.310 1.00 82.00 90 GLU A N 1
ATOM 726 C CA . GLU A 1 90 ? 7.044 -2.230 -13.828 1.00 82.00 90 GLU A CA 1
ATOM 727 C C . GLU A 1 90 ? 8.336 -3.031 -13.610 1.00 82.00 90 GLU A C 1
ATOM 729 O O . GLU A 1 90 ? 9.223 -3.013 -14.462 1.00 82.00 90 GLU A O 1
ATOM 734 N N . PHE A 1 91 ? 8.468 -3.733 -12.478 1.00 79.06 91 PHE A N 1
ATOM 735 C CA . PHE A 1 91 ? 9.705 -4.439 -12.110 1.00 79.06 91 PHE A CA 1
ATOM 736 C C . PHE A 1 91 ? 9.599 -5.970 -12.186 1.00 79.06 91 PHE A C 1
ATOM 738 O O . PHE A 1 91 ? 10.589 -6.679 -12.000 1.00 79.06 91 PHE A O 1
ATOM 745 N N . GLY A 1 92 ? 8.405 -6.506 -12.439 1.00 74.06 92 GLY A N 1
ATOM 746 C CA . GLY A 1 92 ? 8.154 -7.941 -12.530 1.00 74.06 92 GLY A CA 1
ATOM 747 C C . GLY A 1 92 ? 8.073 -8.655 -11.176 1.00 74.06 92 GLY A C 1
ATOM 748 O O . GLY A 1 92 ? 8.309 -8.100 -10.102 1.00 74.06 92 GLY A O 1
ATOM 749 N N . LEU A 1 93 ? 7.745 -9.950 -11.224 1.00 67.00 93 LEU A N 1
ATOM 750 C CA . LEU A 1 93 ? 7.420 -10.771 -10.045 1.00 67.00 93 LEU A CA 1
ATOM 751 C C . LEU A 1 93 ? 8.613 -11.100 -9.123 1.00 67.00 93 LEU A C 1
ATOM 753 O O . LEU A 1 93 ? 8.411 -11.614 -8.021 1.00 67.00 93 LEU A O 1
ATOM 757 N N . ARG A 1 94 ? 9.856 -10.835 -9.549 1.00 64.44 94 ARG A N 1
ATOM 758 C CA . ARG A 1 94 ? 11.081 -11.238 -8.825 1.00 64.44 94 ARG A CA 1
ATOM 759 C C . ARG A 1 94 ? 11.515 -10.269 -7.717 1.00 64.44 94 ARG A C 1
ATOM 761 O O . ARG A 1 94 ? 12.401 -10.600 -6.938 1.00 64.44 94 ARG A O 1
ATOM 768 N N . THR A 1 95 ? 10.861 -9.119 -7.573 1.00 60.66 95 THR A N 1
ATOM 769 C CA . THR A 1 95 ? 11.239 -8.038 -6.638 1.00 60.66 95 THR A CA 1
ATOM 770 C C . THR A 1 95 ? 10.752 -8.204 -5.193 1.00 60.66 95 THR A C 1
ATOM 772 O O . THR A 1 95 ? 10.763 -7.253 -4.418 1.00 60.66 95 THR A O 1
ATOM 775 N N . GLY A 1 96 ? 10.338 -9.410 -4.789 1.00 60.00 96 GLY A N 1
ATOM 776 C CA . GLY A 1 96 ? 9.817 -9.663 -3.436 1.00 60.00 96 GLY A CA 1
ATOM 777 C C . GLY A 1 96 ? 8.288 -9.621 -3.320 1.00 60.00 96 GLY A C 1
ATOM 778 O O . GLY A 1 96 ? 7.754 -9.497 -2.219 1.00 60.00 96 GLY A O 1
ATOM 779 N N . PHE A 1 97 ? 7.584 -9.797 -4.443 1.00 61.62 97 PHE A N 1
ATOM 780 C CA . PHE A 1 97 ? 6.124 -9.934 -4.586 1.00 61.62 97 PHE A CA 1
ATOM 781 C C . PHE A 1 97 ? 5.428 -10.720 -3.458 1.00 61.62 97 PHE A C 1
ATOM 783 O O . PHE A 1 97 ? 4.401 -10.299 -2.923 1.00 61.62 97 PHE A O 1
ATOM 790 N N . GLN A 1 98 ? 6.015 -11.848 -3.056 1.00 58.34 98 GLN A N 1
ATOM 791 C CA . GLN A 1 98 ? 5.469 -12.747 -2.035 1.00 58.34 98 GLN A CA 1
ATOM 792 C C . GLN A 1 98 ? 5.414 -12.080 -0.653 1.00 58.34 98 GLN A C 1
ATOM 794 O O . GLN A 1 98 ? 4.424 -12.204 0.068 1.00 58.34 98 GLN A O 1
ATOM 799 N N . TYR A 1 99 ? 6.448 -11.309 -0.308 1.00 60.25 99 TYR A N 1
ATOM 800 C CA . TYR A 1 99 ? 6.535 -10.613 0.973 1.00 60.25 99 TYR A CA 1
ATOM 801 C C . TYR A 1 99 ? 5.503 -9.489 1.075 1.00 60.25 99 TYR A C 1
ATOM 803 O O . TYR A 1 99 ? 5.035 -9.184 2.169 1.00 60.25 99 TYR A O 1
ATOM 811 N N . PHE A 1 100 ? 5.094 -8.897 -0.047 1.00 67.50 100 PHE A N 1
ATOM 812 C CA . PHE A 1 100 ? 4.136 -7.796 -0.047 1.00 67.50 100 PHE A CA 1
ATOM 813 C C . PHE A 1 100 ? 2.705 -8.258 0.258 1.00 67.50 100 PHE A C 1
ATOM 815 O O . PHE A 1 100 ? 2.040 -7.705 1.135 1.00 67.50 100 PHE A O 1
ATOM 822 N N . TYR A 1 101 ? 2.243 -9.322 -0.403 1.00 65.88 101 TYR A N 1
ATOM 823 C CA . TYR A 1 101 ? 0.925 -9.902 -0.123 1.00 65.88 101 TYR A CA 1
ATOM 824 C C . TYR A 1 101 ? 0.865 -10.568 1.253 1.00 65.88 101 TYR A C 1
ATOM 826 O O . TYR A 1 101 ? -0.164 -10.490 1.928 1.00 65.88 101 TYR A O 1
ATOM 834 N N . LEU A 1 102 ? 1.982 -11.133 1.723 1.00 64.25 102 LEU A N 1
ATOM 835 C CA . LEU A 1 102 ? 2.099 -11.623 3.093 1.00 64.25 102 LEU A CA 1
ATOM 836 C C . LEU A 1 102 ? 1.932 -10.479 4.112 1.00 64.25 102 LEU A C 1
ATOM 838 O O . LEU A 1 102 ? 1.115 -10.594 5.026 1.00 64.25 102 LEU A O 1
ATOM 842 N N . ASN A 1 103 ? 2.608 -9.341 3.910 1.00 68.56 103 ASN A N 1
ATOM 843 C CA . ASN A 1 103 ? 2.450 -8.150 4.757 1.00 68.56 103 ASN A CA 1
ATOM 844 C C . ASN A 1 103 ? 1.017 -7.585 4.727 1.00 68.56 103 ASN A C 1
ATOM 846 O O . ASN A 1 103 ? 0.470 -7.236 5.774 1.00 68.56 103 ASN A O 1
ATOM 850 N N . LEU A 1 104 ? 0.372 -7.556 3.557 1.00 71.75 104 LEU A N 1
ATOM 851 C CA . LEU A 1 104 ? -1.033 -7.153 3.419 1.00 71.75 104 LEU A CA 1
ATOM 852 C C . LEU A 1 104 ? -1.993 -8.103 4.149 1.00 71.75 104 LEU A C 1
ATOM 854 O O . LEU A 1 104 ? -2.951 -7.649 4.774 1.00 71.75 104 LEU A O 1
ATOM 858 N N . SER A 1 105 ? -1.733 -9.411 4.113 1.00 67.31 105 SER A N 1
ATOM 859 C CA . SER A 1 105 ? -2.554 -10.394 4.829 1.00 67.31 105 SER A CA 1
ATOM 860 C C . SER A 1 105 ? -2.426 -10.252 6.351 1.00 67.31 105 SER A C 1
ATOM 862 O O . SER A 1 105 ? -3.439 -10.262 7.054 1.00 67.31 105 SER A O 1
ATOM 864 N N . GLY A 1 106 ? -1.208 -10.003 6.850 1.00 67.69 106 GLY A N 1
ATOM 865 C CA . GLY A 1 106 ? -0.959 -9.669 8.252 1.00 67.69 106 GLY A CA 1
ATOM 866 C C . GLY A 1 106 ? -1.707 -8.404 8.674 1.00 67.69 106 GLY A C 1
ATOM 867 O O . GLY A 1 106 ? -2.413 -8.408 9.681 1.00 67.69 106 GLY A O 1
ATOM 868 N N . LEU A 1 107 ? -1.643 -7.348 7.859 1.00 72.44 107 LEU A N 1
ATOM 869 C CA . LEU A 1 107 ? -2.388 -6.107 8.080 1.00 72.44 107 LEU A CA 1
ATOM 870 C C . LEU A 1 107 ? -3.892 -6.351 8.220 1.00 72.44 107 LEU A C 1
ATOM 872 O O . LEU A 1 107 ? -4.470 -5.917 9.214 1.00 72.44 107 LEU A O 1
ATOM 876 N N . VAL A 1 108 ? -4.514 -7.088 7.292 1.00 76.19 108 VAL A N 1
ATOM 877 C CA . VAL A 1 108 ? -5.945 -7.443 7.368 1.00 76.19 108 VAL A CA 1
ATOM 878 C C . VAL A 1 108 ? -6.255 -8.213 8.654 1.00 76.19 108 VAL A C 1
ATOM 880 O O . VAL A 1 108 ? -7.238 -7.904 9.331 1.00 76.19 108 VAL A O 1
ATOM 883 N N . MET A 1 109 ? -5.407 -9.165 9.050 1.00 67.44 109 MET A N 1
ATOM 884 C CA . MET A 1 109 ? -5.615 -9.968 10.258 1.00 67.44 109 MET A CA 1
ATOM 885 C C . MET A 1 109 ? -5.607 -9.115 11.537 1.00 67.44 109 MET A C 1
ATOM 887 O O . MET A 1 109 ? -6.448 -9.325 12.419 1.00 67.44 109 MET A O 1
ATOM 891 N N . PHE A 1 110 ? -4.727 -8.111 11.603 1.00 70.12 110 PHE A N 1
ATOM 892 C CA . PHE A 1 110 ? -4.597 -7.185 12.734 1.00 70.12 110 PHE A CA 1
ATOM 893 C C . PHE A 1 110 ? -5.540 -5.974 12.680 1.00 70.12 110 PHE A C 1
ATOM 895 O O . PHE A 1 110 ? -5.536 -5.161 13.601 1.00 70.12 110 PHE A O 1
ATOM 902 N N . THR A 1 111 ? -6.393 -5.838 11.660 1.00 75.81 111 THR A N 1
ATOM 903 C CA . THR A 1 111 ? -7.430 -4.794 11.664 1.00 75.81 111 THR A CA 1
ATOM 904 C C . THR A 1 111 ? -8.561 -5.109 12.644 1.00 75.81 111 THR A C 1
ATOM 906 O O . THR A 1 111 ? -8.912 -6.269 12.872 1.00 75.81 111 THR A O 1
ATOM 909 N N . ASN A 1 112 ? -9.208 -4.073 13.183 1.00 75.06 112 ASN A N 1
ATOM 910 C CA . ASN A 1 112 ? -10.429 -4.215 13.981 1.00 75.06 112 ASN A CA 1
ATOM 911 C C . ASN A 1 112 ? -11.682 -4.367 13.089 1.00 75.06 112 ASN A C 1
ATOM 913 O O . ASN A 1 112 ? -12.633 -3.590 13.166 1.00 75.06 112 ASN A O 1
ATOM 917 N N . TRP A 1 113 ? -11.638 -5.313 12.153 1.00 80.62 113 TRP A N 1
ATOM 918 C CA . TRP A 1 113 ? -12.743 -5.635 11.250 1.00 80.62 113 TRP A CA 1
ATOM 919 C C . TRP A 1 113 ? -13.585 -6.787 11.796 1.00 80.62 113 TRP A C 1
ATOM 921 O O . TRP A 1 113 ? -13.083 -7.656 12.514 1.00 80.62 113 TRP A O 1
ATOM 931 N N . LYS A 1 114 ? -14.866 -6.840 11.409 1.00 82.50 114 LYS A N 1
ATOM 932 C CA . LYS A 1 114 ? -15.716 -8.001 11.707 1.00 82.50 114 LYS A CA 1
ATOM 933 C C . LYS A 1 114 ? -15.124 -9.260 11.048 1.00 82.50 114 LYS A C 1
ATOM 935 O O . LYS A 1 114 ? -14.531 -9.147 9.975 1.00 82.50 114 LYS A O 1
ATOM 940 N N . PRO A 1 115 ? -15.326 -10.466 11.610 1.00 81.81 115 PRO A N 1
ATOM 941 C CA . PRO A 1 115 ? -14.757 -11.698 11.054 1.00 81.81 115 PRO A CA 1
ATOM 942 C C . PRO A 1 115 ? -15.056 -11.906 9.561 1.00 81.81 115 PRO A C 1
ATOM 944 O O . PRO A 1 115 ? -14.162 -12.253 8.796 1.00 81.81 115 PRO A O 1
ATOM 947 N N . TRP A 1 116 ? -16.281 -11.601 9.120 1.00 81.06 116 TRP A N 1
ATOM 948 C CA . TRP A 1 116 ? -16.659 -11.696 7.706 1.00 81.06 116 TRP A CA 1
ATOM 949 C C . TRP A 1 116 ? -15.945 -10.661 6.818 1.00 81.06 116 TRP A C 1
ATOM 951 O O . TRP A 1 116 ? -15.605 -10.967 5.681 1.00 81.06 116 TRP A O 1
ATOM 961 N N . GLN A 1 117 ? -15.672 -9.456 7.334 1.00 82.94 117 GLN A N 1
ATOM 962 C CA . GLN A 1 117 ? -14.926 -8.415 6.613 1.00 82.94 117 GLN A CA 1
ATOM 963 C C . GLN A 1 117 ? -13.462 -8.816 6.455 1.00 82.94 117 GLN A C 1
ATOM 965 O O . GLN A 1 117 ? -12.884 -8.609 5.393 1.00 82.94 117 GLN A O 1
ATOM 970 N N . LYS A 1 118 ? -12.871 -9.432 7.490 1.00 82.06 118 LYS A N 1
ATOM 971 C CA . LYS A 1 118 ? -11.522 -10.008 7.407 1.00 82.06 118 LYS A CA 1
ATOM 972 C C . LYS A 1 118 ? -11.467 -11.104 6.351 1.00 82.06 118 LYS A C 1
ATOM 974 O O . LYS A 1 118 ? -10.609 -11.042 5.482 1.00 82.06 118 LYS A O 1
ATOM 979 N N . ALA A 1 119 ? -12.418 -12.041 6.375 1.00 81.50 119 ALA A N 1
ATOM 980 C CA . ALA A 1 119 ? -12.502 -13.109 5.381 1.00 81.50 119 ALA A CA 1
ATOM 981 C C . ALA A 1 119 ? -12.629 -12.555 3.950 1.00 81.50 119 ALA A C 1
ATOM 983 O O . ALA A 1 119 ? -11.870 -12.961 3.072 1.00 81.50 119 ALA A O 1
ATOM 984 N N . ALA A 1 120 ? -13.516 -11.578 3.732 1.00 83.81 120 ALA A N 1
ATOM 985 C CA . ALA A 1 120 ? -13.676 -10.919 2.437 1.00 83.81 120 ALA A CA 1
ATOM 986 C C . ALA A 1 120 ? -12.395 -10.191 1.990 1.00 83.81 120 ALA A C 1
ATOM 988 O O . ALA A 1 120 ? -11.971 -10.336 0.846 1.00 83.81 120 ALA A O 1
ATOM 989 N N . GLY A 1 121 ? -11.738 -9.458 2.895 1.00 80.62 121 GLY A N 1
ATOM 990 C CA . GLY A 1 121 ? -10.471 -8.779 2.616 1.00 80.62 121 GLY A CA 1
ATOM 991 C C . GLY A 1 121 ? -9.343 -9.749 2.267 1.00 80.62 121 GLY A C 1
ATOM 992 O O . GLY A 1 121 ? -8.612 -9.524 1.306 1.00 80.62 121 GLY A O 1
ATOM 993 N N . THR A 1 122 ? -9.229 -10.860 2.996 1.00 81.94 122 THR A N 1
ATOM 994 C CA . THR A 1 122 ? -8.256 -11.917 2.699 1.00 81.94 122 THR A CA 1
ATOM 995 C C . THR A 1 122 ? -8.542 -12.574 1.351 1.00 81.94 122 THR A C 1
ATOM 997 O O . THR A 1 122 ? -7.618 -12.732 0.559 1.00 81.94 122 THR A O 1
ATOM 1000 N N . MET A 1 123 ? -9.801 -12.906 1.042 1.00 83.62 123 MET A N 1
ATOM 1001 C CA . MET A 1 123 ? -10.175 -13.462 -0.266 1.00 83.62 123 MET A CA 1
ATOM 1002 C C . MET A 1 123 ? -9.847 -12.502 -1.411 1.00 83.62 123 MET A C 1
ATOM 1004 O O . MET A 1 123 ? -9.331 -12.934 -2.441 1.00 83.62 123 MET A O 1
ATOM 1008 N N . LEU A 1 124 ? -10.093 -11.203 -1.225 1.00 83.81 124 LEU A N 1
ATOM 1009 C CA . LEU A 1 124 ? -9.756 -10.182 -2.212 1.00 83.81 124 LEU A CA 1
ATOM 1010 C C . LEU A 1 124 ? -8.239 -10.094 -2.413 1.00 83.81 124 LEU A C 1
ATOM 1012 O O . LEU A 1 124 ? -7.782 -10.107 -3.550 1.00 83.81 124 LEU A O 1
ATOM 1016 N N . LEU A 1 125 ? -7.448 -10.090 -1.336 1.00 81.56 125 LEU A N 1
ATOM 1017 C CA . LEU A 1 125 ? -5.985 -10.099 -1.426 1.00 81.56 125 LEU A CA 1
ATOM 1018 C C . LEU A 1 125 ? -5.447 -11.335 -2.151 1.00 81.56 125 LEU A C 1
ATOM 1020 O O . LEU A 1 125 ? -4.581 -11.197 -3.011 1.00 81.56 125 LEU A O 1
ATOM 1024 N N . VAL A 1 126 ? -5.968 -12.524 -1.835 1.00 82.12 126 VAL A N 1
ATOM 1025 C CA . VAL A 1 126 ? -5.582 -13.775 -2.505 1.00 82.12 126 VAL A CA 1
ATOM 1026 C C . VAL A 1 126 ? -5.959 -13.732 -3.985 1.00 82.12 126 VAL A C 1
ATOM 1028 O O . VAL A 1 126 ? -5.146 -14.085 -4.834 1.00 82.12 126 VAL A O 1
ATOM 1031 N N . SER A 1 127 ? -7.154 -13.243 -4.315 1.00 83.19 127 SER A N 1
ATOM 1032 C CA . SER A 1 127 ? -7.601 -13.121 -5.708 1.00 83.19 127 SER A CA 1
ATOM 1033 C C . SER A 1 127 ? -6.718 -12.148 -6.491 1.00 83.19 127 SER A C 1
ATOM 1035 O O . SER A 1 127 ? -6.249 -12.477 -7.578 1.00 83.19 127 SER A O 1
ATOM 1037 N N . SER A 1 128 ? -6.411 -10.986 -5.908 1.00 80.12 128 SER A N 1
ATOM 1038 C CA . SER A 1 128 ? -5.492 -10.008 -6.492 1.00 80.12 128 SER A CA 1
ATOM 1039 C C . SER A 1 128 ? -4.077 -10.564 -6.645 1.00 80.12 128 SER A C 1
ATOM 1041 O O . SER A 1 128 ? -3.416 -10.255 -7.628 1.00 80.12 128 SER A O 1
ATOM 1043 N N . PHE A 1 129 ? -3.600 -11.386 -5.706 1.00 80.94 129 PHE A N 1
ATOM 1044 C CA . PHE A 1 129 ? -2.309 -12.066 -5.824 1.00 80.94 129 PHE A CA 1
ATOM 1045 C C . PHE A 1 129 ? -2.291 -13.007 -7.029 1.00 80.94 129 PHE A C 1
ATOM 1047 O O . PHE A 1 129 ? -1.396 -12.912 -7.864 1.00 80.94 129 PHE A O 1
ATOM 1054 N N . VAL A 1 130 ? -3.293 -13.885 -7.145 1.00 82.31 130 VAL A N 1
ATOM 1055 C CA . VAL A 1 130 ? -3.379 -14.849 -8.251 1.00 82.31 130 VAL A CA 1
ATOM 1056 C C . VAL A 1 130 ? -3.475 -14.126 -9.592 1.00 82.31 130 VAL A C 1
ATOM 1058 O O . VAL A 1 130 ? -2.761 -14.488 -10.524 1.00 82.31 130 VAL A O 1
ATOM 1061 N N . LEU A 1 131 ? -4.293 -13.076 -9.680 1.00 82.62 131 LEU A N 1
ATOM 1062 C CA . LEU A 1 131 ? -4.455 -12.291 -10.901 1.00 82.62 131 LEU A CA 1
ATOM 1063 C C . LEU A 1 131 ? -3.154 -11.575 -11.296 1.00 82.62 131 LEU A C 1
ATOM 1065 O O . LEU A 1 131 ? -2.708 -11.697 -12.435 1.00 82.62 131 LEU A O 1
ATOM 1069 N N . SER A 1 132 ? -2.504 -10.890 -10.350 1.00 74.12 132 SER A N 1
ATOM 1070 C CA . SER A 1 132 ? -1.198 -10.256 -10.578 1.00 74.12 132 SER A CA 1
ATOM 1071 C C . SER A 1 132 ? -0.146 -11.270 -11.020 1.00 74.12 132 SER A C 1
ATOM 1073 O O . SER A 1 132 ? 0.633 -10.981 -11.926 1.00 74.12 132 SER A O 1
ATOM 1075 N N . PHE A 1 133 ? -0.132 -12.459 -10.411 1.00 78.50 133 PHE A N 1
ATOM 1076 C CA . PHE A 1 133 ? 0.786 -13.528 -10.785 1.00 78.50 133 PHE A CA 1
ATOM 1077 C C . PHE A 1 133 ? 0.524 -14.002 -12.213 1.00 78.50 133 PHE A C 1
ATOM 1079 O O . PHE A 1 133 ? 1.446 -14.011 -13.016 1.00 78.50 133 PHE A O 1
ATOM 1086 N N . GLN A 1 134 ? -0.722 -14.331 -12.564 1.00 81.50 134 GLN A N 1
ATOM 1087 C CA . GLN A 1 134 ? -1.069 -14.807 -13.906 1.00 81.50 134 GLN A CA 1
ATOM 1088 C C . GLN A 1 134 ? -0.729 -13.791 -15.000 1.00 81.50 134 GLN A C 1
ATOM 1090 O O . GLN A 1 134 ? -0.148 -14.170 -16.014 1.00 81.50 134 GLN A O 1
ATOM 1095 N N . LEU A 1 135 ? -1.039 -12.509 -14.783 1.00 79.44 135 LEU A N 1
ATOM 1096 C CA . LEU A 1 135 ? -0.784 -11.453 -15.767 1.00 79.44 135 LEU A CA 1
ATOM 1097 C C . LEU A 1 135 ? 0.710 -11.187 -15.986 1.00 79.44 135 LEU A C 1
ATOM 1099 O O . LEU A 1 135 ? 1.108 -10.836 -17.092 1.00 79.44 135 LEU A O 1
ATOM 1103 N N . ASN A 1 136 ? 1.537 -11.363 -14.953 1.00 72.38 136 ASN A N 1
ATOM 1104 C CA . ASN A 1 136 ? 2.953 -10.996 -15.001 1.00 72.38 136 ASN A CA 1
ATOM 1105 C C . ASN A 1 136 ? 3.903 -12.205 -15.054 1.00 72.38 136 ASN A C 1
ATOM 1107 O O . ASN A 1 136 ? 5.114 -12.016 -15.117 1.00 72.38 136 ASN A O 1
ATOM 1111 N N . TYR A 1 137 ? 3.398 -13.447 -15.037 1.00 72.00 137 TYR A N 1
ATOM 1112 C CA . TYR A 1 137 ? 4.241 -14.655 -15.014 1.00 72.00 137 TYR A CA 1
ATOM 1113 C C . TYR A 1 137 ? 5.102 -14.812 -16.270 1.00 72.00 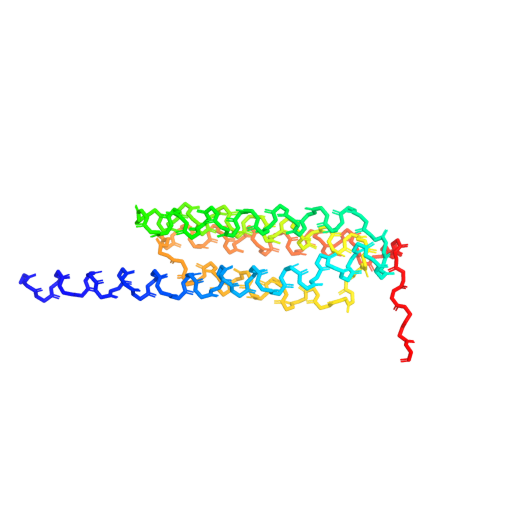137 TYR A C 1
ATOM 1115 O O . TYR A 1 137 ? 6.227 -15.300 -16.192 1.00 72.00 137 TYR A O 1
ATOM 1123 N N . GLN A 1 138 ? 4.576 -14.389 -17.420 1.00 68.50 138 GLN A N 1
ATOM 1124 C CA . GLN A 1 138 ? 5.256 -14.468 -18.716 1.00 68.50 138 GLN A CA 1
ATOM 1125 C C . GLN A 1 138 ? 5.620 -13.090 -19.283 1.00 68.50 138 GLN A C 1
ATOM 1127 O O . GLN A 1 138 ? 6.202 -13.010 -20.362 1.00 68.50 138 GLN A O 1
ATOM 1132 N N . ALA A 1 139 ? 5.278 -12.010 -18.577 1.00 71.25 139 ALA A N 1
ATOM 1133 C CA . ALA A 1 139 ? 5.583 -10.657 -19.014 1.00 71.25 139 ALA A CA 1
ATOM 1134 C C . ALA A 1 139 ? 7.048 -10.325 -18.706 1.00 71.25 139 ALA A C 1
ATOM 1136 O O . ALA A 1 139 ? 7.521 -10.517 -17.584 1.00 71.25 139 ALA A O 1
ATOM 1137 N N . THR A 1 140 ? 7.768 -9.811 -19.702 1.00 72.12 140 THR A N 1
ATOM 1138 C CA . THR A 1 140 ? 9.088 -9.213 -19.488 1.00 72.12 140 THR A CA 1
ATOM 1139 C C . THR A 1 140 ? 8.884 -7.861 -18.800 1.00 72.12 140 THR A C 1
ATOM 1141 O O . THR A 1 140 ? 8.089 -7.060 -19.299 1.00 72.12 140 THR A O 1
ATOM 1144 N N . PRO A 1 141 ? 9.526 -7.598 -17.648 1.00 76.31 141 PRO A N 1
ATOM 1145 C CA . PRO A 1 141 ? 9.310 -6.349 -16.934 1.00 76.31 141 PRO A CA 1
ATOM 1146 C C . PRO A 1 141 ? 9.823 -5.152 -17.753 1.00 76.31 141 PRO A C 1
ATOM 1148 O O . PRO A 1 141 ? 10.896 -5.250 -18.350 1.00 76.31 141 PRO A O 1
ATOM 1151 N N . PRO A 1 142 ? 9.103 -4.016 -17.759 1.00 75.50 142 PRO A N 1
ATOM 1152 C CA . PRO A 1 142 ? 9.550 -2.774 -18.391 1.00 75.50 142 PRO A CA 1
ATOM 1153 C C . PRO A 1 142 ? 10.925 -2.295 -17.915 1.00 75.50 142 PRO A C 1
ATOM 1155 O O . PRO A 1 142 ? 11.683 -1.716 -18.692 1.00 75.50 142 PRO A O 1
ATOM 1158 N N . VAL A 1 143 ? 11.248 -2.533 -16.641 1.00 73.81 143 VAL A N 1
ATOM 1159 C CA . VAL A 1 143 ? 12.544 -2.204 -16.051 1.00 73.81 143 VAL A CA 1
ATOM 1160 C C . VAL A 1 143 ? 13.192 -3.482 -15.532 1.00 73.81 143 VAL A C 1
ATOM 1162 O O . VAL A 1 143 ? 12.782 -4.041 -14.512 1.00 73.81 143 VAL A O 1
ATOM 1165 N N . GLU A 1 144 ? 14.247 -3.931 -16.211 1.00 69.62 144 GLU A N 1
ATOM 1166 C CA . GLU A 1 144 ? 15.102 -4.997 -15.699 1.00 69.62 144 GLU A CA 1
ATOM 1167 C C . GLU A 1 144 ? 16.016 -4.443 -14.604 1.00 69.62 144 GLU A C 1
ATOM 1169 O O . GLU A 1 144 ? 16.920 -3.642 -14.848 1.00 69.62 144 GLU A O 1
ATOM 1174 N N . LEU A 1 145 ? 15.789 -4.888 -13.369 1.00 67.69 145 LEU A N 1
ATOM 1175 C CA . LEU A 1 145 ? 16.756 -4.702 -12.296 1.00 67.69 145 LEU A CA 1
ATOM 1176 C C . LEU A 1 145 ? 17.923 -5.655 -12.572 1.00 67.69 145 LEU A C 1
ATOM 1178 O O . LEU A 1 145 ? 17.858 -6.836 -12.232 1.00 67.69 145 LEU A O 1
ATOM 1182 N N . SER A 1 146 ? 18.967 -5.162 -13.241 1.00 56.19 146 SER A N 1
ATOM 1183 C CA . SER A 1 146 ? 20.196 -5.924 -13.448 1.00 56.19 146 SER A CA 1
ATOM 1184 C C . SER A 1 146 ? 20.790 -6.268 -12.082 1.00 56.19 146 SER A C 1
ATOM 1186 O O . SER A 1 146 ? 21.271 -5.385 -11.366 1.00 56.19 146 SER A O 1
ATOM 1188 N N . TYR A 1 147 ? 20.721 -7.542 -11.703 1.00 53.44 147 TYR A N 1
ATOM 1189 C CA . TYR A 1 147 ? 21.485 -8.056 -10.576 1.00 53.44 147 TYR A CA 1
ATOM 1190 C C . TYR A 1 147 ? 22.965 -7.924 -10.950 1.00 53.44 147 TYR A C 1
ATOM 1192 O O . TYR A 1 147 ? 23.391 -8.498 -11.953 1.00 53.44 147 TYR A O 1
ATOM 1200 N N . PHE A 1 148 ? 23.709 -7.115 -10.196 1.00 42.50 148 PHE A N 1
ATOM 1201 C CA . PHE A 1 148 ? 25.164 -7.242 -10.160 1.00 42.50 148 PHE A CA 1
ATOM 1202 C C . PHE A 1 148 ? 25.538 -8.590 -9.541 1.00 42.50 148 PHE A C 1
ATOM 1204 O O . PHE A 1 148 ? 24.837 -9.004 -8.585 1.00 42.50 148 PHE A O 1
#

Sequence (148 aa):
MESSKLKETYEKQKYQSQANLVYVNTIIIGAILVFIYFFILKTYSIAVANIVLLAVSYISIRLNRKEQYALSSLIFITTVAFTAFLQIHEFGLRTGFQYFYLNLSGLVMFTNWKPWQKAAGTMLLVSSFVLSFQLNYQATPPVELSYF

Foldseek 3Di:
DVVVVVVVVVLLVVLLVVLLVVLVVLLVVLVVVLCCCVPPVVVVVLSVLSVVLNVLSVVLNVCSVVVVQQVSLVSNLVSLLVSLLVVCQAANDPPCLVVSLVVSLVSLVSTPDDPVVSVVSNVVSVVSSVVSCVVRVPDDHNDYPDDD

pLDDT: mean 79.9, std 10.28, range [42.5, 95.88]

Nearest PDB structures (foldseek):
  5arn-assembly1_A  TM=4.335E-01  e=5.327E+00  Methylosinus trichosporium OB3b
  6i2z-assembly1_B  TM=3.627E-01  e=5.058E+00  Bordetella pertussis Tohama I
  4uiq-assembly2_A  TM=3.477E-01  e=4.113E+00  Bordetella pertussis Tohama I

Secondary structure (DSSP, 8-state):
-HHHHHHHHHHHHHHHHHHHHHHHHHHHHHHHHHHIIIIIS--HHHHHHHHHHHHHHHHHHHHHHTT-HHHHHHHHHHHHHHHHHHHHHHH-TTTTHHHHHHHHHHHHHHS---HHHHHHHHHHHHHHHHHHHHHHSSPPPSS-----

Solvent-accessible surface area (backbone atoms only — not comparable to full-atom values): 7925 Å² total; per-residue (Å²): 115,69,68,59,56,54,51,53,54,51,51,53,52,50,48,47,54,56,54,41,52,53,32,52,49,48,39,58,53,32,54,54,48,28,50,43,26,46,72,71,69,60,39,54,72,58,18,52,40,32,51,52,42,35,54,42,25,54,50,24,46,55,33,37,76,69,71,37,50,53,61,20,49,49,56,37,54,53,43,53,52,50,42,46,53,53,47,38,62,40,51,20,69,84,79,51,55,69,60,52,57,51,51,51,48,52,50,51,70,66,45,82,54,56,72,68,54,37,52,52,52,47,52,50,52,52,50,51,48,55,52,55,45,66,70,37,72,82,49,79,36,82,43,78,80,78,80,127